Protein AF-A0A821YPG4-F1 (afdb_monomer_lite)

Structure (mmCIF, N/CA/C/O backbone):
data_AF-A0A821YPG4-F1
#
_entry.id   AF-A0A821YPG4-F1
#
loop_
_atom_site.group_PDB
_atom_site.id
_atom_site.type_symbol
_atom_site.label_atom_id
_atom_site.label_alt_id
_atom_site.label_comp_id
_atom_site.label_asym_id
_atom_site.label_entity_id
_atom_site.label_seq_id
_atom_site.pdbx_PDB_ins_code
_atom_site.Cartn_x
_atom_site.Cartn_y
_atom_site.Cartn_z
_atom_site.occupancy
_atom_site.B_iso_or_equiv
_atom_site.auth_seq_id
_atom_site.auth_comp_id
_atom_site.auth_asym_id
_atom_site.auth_atom_id
_atom_site.pdbx_PDB_model_num
ATOM 1 N N . MET A 1 1 ? -45.586 -12.263 -13.253 1.00 56.59 1 MET A N 1
ATOM 2 C CA . MET A 1 1 ? -46.546 -11.145 -13.368 1.00 56.59 1 MET A CA 1
ATOM 3 C C . MET A 1 1 ? -47.894 -11.601 -12.823 1.00 56.59 1 MET A C 1
ATOM 5 O O . MET A 1 1 ? -48.393 -12.609 -13.320 1.00 56.59 1 MET A O 1
ATOM 9 N N . PRO A 1 2 ? -48.448 -10.948 -11.787 1.00 67.56 2 PRO A N 1
ATOM 10 C CA . PRO A 1 2 ? -49.807 -11.230 -11.324 1.00 67.56 2 PRO A CA 1
ATOM 11 C C . PRO A 1 2 ? -50.833 -10.915 -12.425 1.00 67.56 2 PRO A C 1
ATOM 13 O O . PRO A 1 2 ? -50.587 -10.065 -13.277 1.00 67.56 2 PRO A O 1
ATOM 16 N N . ARG A 1 3 ? -51.966 -11.631 -12.425 1.00 74.12 3 ARG A N 1
ATOM 17 C CA . ARG A 1 3 ? -53.081 -11.384 -13.357 1.00 74.12 3 ARG A CA 1
ATOM 18 C C . ARG A 1 3 ? -53.713 -10.021 -13.061 1.00 74.12 3 ARG A C 1
ATOM 20 O O . ARG A 1 3 ? -53.761 -9.625 -11.897 1.00 74.12 3 ARG A O 1
ATOM 27 N N . ASP A 1 4 ? -54.220 -9.344 -14.089 1.00 76.25 4 ASP A N 1
ATOM 28 C CA . ASP A 1 4 ? -54.853 -8.031 -13.931 1.00 76.25 4 ASP A CA 1
ATOM 29 C C . ASP A 1 4 ? -56.036 -8.095 -12.953 1.00 76.25 4 ASP A C 1
ATOM 31 O O . ASP A 1 4 ? -56.920 -8.946 -13.079 1.00 76.25 4 ASP A O 1
ATOM 35 N N . GLY A 1 5 ? -56.034 -7.220 -11.944 1.00 80.06 5 GLY A N 1
ATOM 36 C CA . GLY A 1 5 ? -56.972 -7.282 -10.822 1.00 80.06 5 GLY A CA 1
ATOM 37 C C . GLY A 1 5 ? -57.088 -5.972 -10.040 1.00 80.06 5 GLY A C 1
ATOM 38 O O . GLY A 1 5 ? -56.542 -4.939 -10.418 1.00 80.06 5 GLY A O 1
ATOM 39 N N . THR A 1 6 ? -57.832 -5.986 -8.932 1.00 84.06 6 THR A N 1
ATOM 40 C CA . THR A 1 6 ? -57.967 -4.818 -8.044 1.00 84.06 6 THR A CA 1
ATOM 41 C C . THR A 1 6 ? -56.676 -4.556 -7.261 1.00 84.06 6 THR A C 1
ATOM 43 O O . THR A 1 6 ? -55.912 -5.476 -6.988 1.00 84.06 6 THR A O 1
ATOM 46 N N . PHE A 1 7 ? -56.450 -3.310 -6.819 1.00 83.44 7 PHE A N 1
ATOM 47 C CA . PHE A 1 7 ? -55.273 -2.912 -6.019 1.00 83.44 7 PHE A CA 1
ATOM 48 C C . PHE A 1 7 ? -54.977 -3.860 -4.840 1.00 83.44 7 PHE A C 1
ATOM 50 O O . PHE A 1 7 ? -53.825 -4.180 -4.554 1.00 83.44 7 PHE A O 1
ATOM 57 N N . LYS A 1 8 ? -56.033 -4.367 -4.193 1.00 84.25 8 LYS A N 1
ATOM 58 C CA . LYS A 1 8 ? -55.934 -5.342 -3.104 1.00 84.25 8 LYS A CA 1
ATOM 59 C C . LYS A 1 8 ? -55.292 -6.664 -3.549 1.00 84.25 8 LYS A C 1
ATOM 61 O O . LYS A 1 8 ? -54.420 -7.161 -2.852 1.00 84.25 8 LYS A O 1
ATOM 66 N N . SER A 1 9 ? -55.625 -7.155 -4.745 1.00 83.88 9 SER A N 1
ATOM 67 C CA . SER A 1 9 ? -55.028 -8.363 -5.330 1.00 83.88 9 SER A CA 1
ATOM 68 C C . SER A 1 9 ? -53.522 -8.225 -5.564 1.00 83.88 9 SER A C 1
ATOM 70 O O . SER A 1 9 ? -52.788 -9.189 -5.372 1.00 83.88 9 SER A O 1
ATOM 72 N N . TYR A 1 10 ? -53.045 -7.041 -5.964 1.00 84.12 10 TYR A N 1
ATOM 73 C CA . TYR A 1 10 ? -51.607 -6.794 -6.113 1.00 84.12 10 TYR A CA 1
ATOM 74 C C . TYR A 1 10 ? -50.900 -6.750 -4.755 1.00 84.12 10 TYR A C 1
ATOM 76 O O . TYR A 1 10 ? -49.818 -7.311 -4.610 1.00 84.12 10 TYR A O 1
ATOM 84 N N . LYS A 1 11 ? -51.526 -6.135 -3.744 1.00 85.94 11 LYS A N 1
ATOM 85 C CA . LYS A 1 11 ? -50.977 -6.070 -2.384 1.00 85.94 11 LYS A CA 1
ATOM 86 C C . LYS A 1 11 ? -50.883 -7.456 -1.738 1.00 85.94 11 LYS A C 1
ATOM 88 O O . LYS A 1 11 ? -49.859 -7.780 -1.146 1.00 85.94 11 LYS A O 1
ATOM 93 N N . ASP A 1 12 ? -51.913 -8.280 -1.907 1.00 86.44 12 ASP A N 1
ATOM 94 C CA . ASP A 1 12 ? -51.936 -9.655 -1.403 1.00 86.44 12 ASP A CA 1
ATOM 95 C C . ASP A 1 12 ? -50.881 -10.530 -2.110 1.00 86.44 12 ASP A C 1
ATOM 97 O O . ASP A 1 12 ? -50.234 -11.346 -1.460 1.00 86.44 12 ASP A O 1
ATOM 101 N N . PHE A 1 13 ? -50.631 -10.308 -3.410 1.00 84.19 13 PHE A N 1
ATOM 102 C CA . PHE A 1 13 ? -49.558 -10.983 -4.152 1.00 84.19 13 PHE A CA 1
ATOM 103 C C . PHE A 1 13 ? -48.157 -10.571 -3.676 1.00 84.19 13 PHE A C 1
ATOM 105 O O . PHE A 1 13 ? -47.305 -11.435 -3.500 1.00 84.19 13 PHE A O 1
ATOM 112 N N . ILE A 1 14 ? -47.922 -9.276 -3.426 1.00 85.00 14 ILE A N 1
ATOM 113 C CA . ILE A 1 14 ? -46.644 -8.785 -2.881 1.00 85.00 14 ILE A CA 1
ATOM 114 C C . ILE A 1 14 ? -46.366 -9.396 -1.506 1.00 85.00 14 ILE A C 1
ATOM 116 O O . ILE A 1 14 ? -45.259 -9.856 -1.257 1.00 85.00 14 ILE A O 1
ATOM 120 N N . ASN A 1 15 ? -47.381 -9.471 -0.644 1.00 85.81 15 ASN A N 1
ATOM 121 C CA . ASN A 1 15 ? -47.240 -10.057 0.691 1.00 85.81 15 ASN A CA 1
ATOM 122 C C . ASN A 1 15 ? -47.005 -11.578 0.678 1.00 85.81 15 ASN A C 1
ATOM 124 O O . ASN A 1 15 ? -46.562 -12.127 1.683 1.00 85.81 15 ASN A O 1
ATOM 128 N N . ALA A 1 16 ? -47.333 -12.265 -0.420 1.00 86.00 16 ALA A N 1
ATOM 129 C CA . ALA A 1 16 ? -47.092 -13.697 -0.580 1.00 86.00 16 ALA A CA 1
ATOM 130 C C . ALA A 1 16 ? -45.674 -14.019 -1.088 1.00 86.00 16 ALA A C 1
ATOM 132 O O . ALA A 1 16 ? -45.298 -15.192 -1.118 1.00 86.00 16 ALA A O 1
ATOM 133 N N . MET A 1 17 ? -44.901 -13.011 -1.514 1.00 83.88 17 MET A N 1
ATOM 134 C CA . MET A 1 17 ? -43.522 -13.201 -1.962 1.00 83.88 17 MET A CA 1
ATOM 135 C C . MET A 1 17 ? -42.560 -13.356 -0.770 1.00 83.88 17 MET A C 1
ATOM 137 O O . MET A 1 17 ? -42.842 -12.846 0.317 1.00 83.88 17 MET A O 1
ATOM 141 N N . PRO A 1 18 ? -41.428 -14.061 -0.951 1.00 84.69 18 PRO A N 1
ATOM 142 C CA . PRO A 1 18 ? -40.384 -14.138 0.065 1.00 84.69 18 PRO A CA 1
ATOM 143 C C . PRO A 1 18 ? -39.879 -12.744 0.454 1.00 84.69 18 PRO A C 1
ATOM 145 O O . PRO A 1 18 ? -39.737 -11.872 -0.396 1.00 84.69 18 PRO A O 1
ATOM 148 N N . THR A 1 19 ? -39.561 -12.543 1.734 1.00 82.62 19 THR A N 1
ATOM 149 C CA . THR A 1 19 ? -38.990 -11.275 2.229 1.00 82.62 19 THR A CA 1
ATOM 150 C C . THR A 1 19 ? -37.556 -11.046 1.738 1.00 82.62 19 THR A C 1
ATOM 152 O O . THR A 1 19 ? -37.071 -9.919 1.752 1.00 82.62 19 THR A O 1
ATOM 155 N N . THR A 1 20 ? -36.866 -12.117 1.347 1.00 82.62 20 THR A N 1
ATOM 156 C CA . THR A 1 20 ? -35.482 -12.101 0.872 1.00 82.62 20 THR A CA 1
ATOM 157 C C . THR A 1 20 ? -35.429 -12.586 -0.568 1.00 82.62 20 THR A C 1
ATOM 159 O O . THR A 1 20 ? -35.783 -13.734 -0.849 1.00 82.62 20 THR A O 1
ATOM 162 N N . ASP A 1 21 ? -34.955 -11.726 -1.460 1.00 84.81 21 ASP A N 1
ATOM 163 C CA . ASP A 1 21 ? -34.738 -12.067 -2.860 1.00 84.81 21 ASP A CA 1
ATOM 164 C C . ASP A 1 21 ? -33.376 -12.745 -3.040 1.00 84.81 21 ASP A C 1
ATOM 166 O O . ASP A 1 21 ? -32.347 -12.236 -2.595 1.00 84.81 21 ASP A O 1
ATOM 170 N N . HIS A 1 22 ? -33.351 -13.891 -3.721 1.00 85.19 22 HIS A N 1
ATOM 171 C CA . HIS A 1 22 ? -32.094 -14.536 -4.098 1.00 85.19 22 HIS A CA 1
ATOM 172 C C . HIS A 1 22 ? -31.411 -13.778 -5.252 1.00 85.19 22 HIS A C 1
ATOM 174 O O . HIS A 1 22 ? -32.105 -13.206 -6.097 1.00 85.19 22 HIS A O 1
ATOM 180 N N . PRO A 1 23 ? -30.069 -13.832 -5.376 1.00 86.50 23 PRO A N 1
ATOM 181 C CA . PRO A 1 23 ? -29.335 -13.122 -6.431 1.00 86.50 23 PRO A CA 1
ATOM 182 C C . PRO A 1 23 ? -29.814 -13.426 -7.858 1.00 86.50 23 PRO A C 1
ATOM 184 O O . PRO A 1 23 ? -29.786 -12.564 -8.738 1.00 86.50 23 PRO A O 1
ATOM 187 N N . GLU A 1 24 ? -30.313 -14.641 -8.084 1.00 87.12 24 GLU A N 1
ATOM 188 C CA . GLU A 1 24 ? -30.846 -15.086 -9.374 1.00 87.12 24 GLU A CA 1
ATOM 189 C C . GLU A 1 24 ? -32.056 -14.258 -9.837 1.00 87.12 24 GLU A C 1
ATOM 191 O O . GLU A 1 24 ? -32.237 -14.066 -11.039 1.00 87.12 24 GLU A O 1
ATOM 196 N N . ALA A 1 25 ? -32.839 -13.691 -8.909 1.00 86.06 25 ALA A N 1
ATOM 197 C CA . ALA A 1 25 ? -33.953 -12.795 -9.231 1.00 86.06 25 ALA A CA 1
ATOM 198 C C . ALA A 1 25 ? -33.487 -11.511 -9.946 1.00 86.06 25 ALA A C 1
ATOM 200 O O . ALA A 1 25 ? -34.249 -10.908 -10.702 1.00 86.06 25 ALA A O 1
ATOM 201 N N . PHE A 1 26 ? -32.218 -11.135 -9.761 1.00 87.06 26 PHE A N 1
ATOM 202 C CA . PHE A 1 26 ? -31.560 -10.003 -10.414 1.00 87.06 26 PHE A CA 1
ATOM 203 C C . PHE A 1 26 ? -30.634 -10.434 -11.564 1.00 87.06 26 PHE A C 1
ATOM 205 O O . PHE A 1 26 ? -29.862 -9.623 -12.074 1.00 87.06 26 PHE A O 1
ATOM 212 N N . GLY A 1 27 ? -30.681 -11.708 -11.972 1.00 90.31 27 GLY A N 1
ATOM 213 C CA . GLY A 1 27 ? -29.792 -12.272 -12.992 1.00 90.31 27 GLY A CA 1
ATOM 214 C C . GLY A 1 27 ? -28.342 -12.446 -12.528 1.00 90.31 27 GLY A C 1
ATOM 215 O O . GLY A 1 27 ? -27.446 -12.570 -13.362 1.00 90.31 27 GLY A O 1
ATOM 216 N N . GLN A 1 28 ? -28.092 -12.430 -11.216 1.00 91.81 28 GLN A N 1
ATOM 217 C CA . GLN A 1 28 ? -26.761 -12.597 -10.640 1.00 91.81 28 GLN A CA 1
ATOM 218 C C . GLN A 1 28 ? -26.479 -14.061 -10.291 1.00 91.81 28 GLN A C 1
ATOM 220 O O . GLN A 1 28 ? -27.385 -14.859 -10.054 1.00 91.81 28 GLN A O 1
ATOM 225 N N . HIS A 1 29 ? -25.194 -14.409 -10.228 1.00 93.19 29 HIS A N 1
ATOM 226 C CA . HIS A 1 29 ? -24.753 -15.720 -9.757 1.00 93.19 29 HIS A CA 1
ATOM 227 C C . HIS A 1 29 ? -24.993 -15.852 -8.237 1.00 93.19 29 HIS A C 1
ATOM 229 O O . HIS A 1 29 ? -24.773 -14.872 -7.523 1.00 93.19 29 HIS A O 1
ATOM 235 N N . PRO A 1 30 ? -25.336 -17.041 -7.701 1.00 87.62 30 PRO A N 1
ATOM 236 C CA . PRO A 1 30 ? -25.543 -17.260 -6.259 1.00 87.62 30 PRO A CA 1
ATOM 237 C C . PRO A 1 30 ? -24.402 -16.766 -5.352 1.00 87.62 30 PRO A C 1
ATOM 239 O O . PRO A 1 30 ? -24.633 -16.312 -4.237 1.00 87.62 30 PRO A O 1
ATOM 242 N N . ASN A 1 31 ? -23.165 -16.773 -5.856 1.00 90.88 31 ASN A N 1
ATOM 243 C CA . ASN A 1 31 ? -21.989 -16.236 -5.152 1.00 90.88 31 ASN A CA 1
ATOM 244 C C . ASN A 1 31 ? -22.070 -14.731 -4.837 1.00 90.88 31 ASN A C 1
ATOM 246 O O . ASN A 1 31 ? -21.275 -14.255 -4.032 1.00 90.88 31 ASN A O 1
ATOM 250 N N . ALA A 1 32 ? -22.981 -13.977 -5.457 1.00 91.19 32 ALA A N 1
ATOM 251 C CA . ALA A 1 32 ? -23.183 -12.569 -5.132 1.00 91.19 32 ALA A CA 1
ATOM 252 C C . ALA A 1 32 ? -23.664 -12.380 -3.684 1.00 91.19 32 ALA A C 1
ATOM 254 O O . ALA A 1 32 ? -23.243 -11.429 -3.034 1.00 91.19 32 ALA A O 1
ATOM 255 N N . ASP A 1 33 ? -24.450 -13.322 -3.152 1.00 89.94 33 ASP A N 1
ATOM 256 C CA . ASP A 1 33 ? -24.879 -13.300 -1.748 1.00 89.94 33 ASP A CA 1
ATOM 257 C C . ASP A 1 33 ? -23.677 -13.504 -0.809 1.00 89.94 33 ASP A C 1
ATOM 259 O O . ASP A 1 33 ? -23.446 -12.721 0.109 1.00 89.94 33 ASP A O 1
ATOM 263 N N . ILE A 1 34 ? -22.807 -14.473 -1.126 1.00 91.69 34 ILE A N 1
ATOM 264 C CA . ILE A 1 34 ? -21.552 -14.707 -0.390 1.00 91.69 34 ILE A CA 1
ATOM 265 C C . ILE A 1 34 ? -20.660 -13.458 -0.429 1.00 91.69 34 ILE A C 1
ATOM 267 O O . ILE A 1 34 ? -20.119 -13.048 0.597 1.00 91.69 34 ILE A O 1
ATOM 271 N N . ALA A 1 35 ? -20.508 -12.832 -1.598 1.00 92.12 35 ALA A N 1
ATOM 272 C CA . ALA A 1 35 ? -19.710 -11.618 -1.744 1.00 92.12 35 ALA A CA 1
ATOM 273 C C . ALA A 1 35 ? -20.288 -10.446 -0.930 1.00 92.12 35 ALA A C 1
ATOM 275 O O . ALA A 1 35 ? -19.521 -9.736 -0.276 1.00 92.12 35 ALA A O 1
ATOM 276 N N . SER A 1 36 ? -21.618 -10.278 -0.917 1.00 91.56 36 SER A N 1
ATOM 277 C CA . SER A 1 36 ? -22.295 -9.265 -0.095 1.00 91.56 36 SER A CA 1
ATOM 278 C C . SER A 1 36 ? -22.042 -9.506 1.389 1.00 91.56 36 SER A C 1
ATOM 280 O O . SER A 1 36 ? -21.582 -8.609 2.088 1.00 91.56 36 SER A O 1
ATOM 282 N N . GLN A 1 37 ? -22.231 -10.741 1.860 1.00 93.06 37 GLN A N 1
ATOM 283 C CA . GLN A 1 37 ? -22.033 -11.107 3.265 1.00 93.06 37 GLN A CA 1
ATOM 284 C C . GLN A 1 37 ? -20.580 -10.919 3.721 1.00 93.06 37 GLN A C 1
ATOM 286 O O . GLN A 1 37 ? -20.335 -10.450 4.836 1.00 93.06 37 GLN A O 1
ATOM 291 N N . ILE A 1 38 ? -19.600 -11.235 2.865 1.00 95.50 38 ILE A N 1
ATOM 292 C CA . ILE A 1 38 ? -18.179 -10.966 3.137 1.00 95.50 38 ILE A CA 1
ATOM 293 C C . ILE A 1 38 ? -17.938 -9.456 3.262 1.00 95.50 38 ILE A C 1
ATOM 295 O O . ILE A 1 38 ? -17.266 -9.017 4.198 1.00 95.50 38 ILE A O 1
ATOM 299 N N . GLN A 1 39 ? -18.493 -8.655 2.350 1.00 95.06 39 GLN A N 1
ATOM 300 C CA . GLN A 1 39 ? -18.318 -7.203 2.348 1.00 95.06 39 GLN A CA 1
ATOM 301 C C . GLN A 1 39 ? -18.986 -6.534 3.558 1.00 95.06 39 GLN A C 1
ATOM 303 O O . GLN A 1 39 ? -18.391 -5.650 4.181 1.00 95.06 39 GLN A O 1
ATOM 308 N N . GLU A 1 40 ? -20.191 -6.966 3.919 1.00 95.31 40 GLU A N 1
ATOM 309 C CA . GLU A 1 40 ? -20.900 -6.513 5.116 1.00 95.31 40 GLU A CA 1
ATOM 310 C C . GLU A 1 40 ? -20.118 -6.878 6.377 1.00 95.31 40 GLU A C 1
ATOM 312 O O . GLU A 1 40 ? -19.861 -6.010 7.208 1.00 95.31 40 GLU A O 1
ATOM 317 N N . SER A 1 41 ? -19.644 -8.124 6.481 1.00 96.12 41 SER A N 1
ATOM 318 C CA . SER A 1 41 ? -18.828 -8.575 7.616 1.00 96.12 41 SER A CA 1
ATOM 319 C C . SER A 1 41 ? -17.557 -7.744 7.761 1.00 96.12 41 SER A C 1
ATOM 321 O O . SER A 1 41 ? -17.225 -7.305 8.860 1.00 96.12 41 SER A O 1
ATOM 323 N N . LYS A 1 42 ? -16.859 -7.478 6.650 1.00 93.38 42 LYS A N 1
ATOM 324 C CA . LYS A 1 42 ? -15.662 -6.633 6.645 1.00 93.38 42 LYS A CA 1
ATOM 325 C C . LYS A 1 42 ? -15.981 -5.217 7.114 1.00 93.38 42 LYS A C 1
ATOM 327 O O . LYS A 1 42 ? -15.297 -4.703 7.988 1.00 93.38 42 LYS A O 1
ATOM 332 N N . THR A 1 43 ? -17.059 -4.631 6.595 1.00 94.19 43 THR A N 1
ATOM 333 C CA . THR A 1 43 ? -17.501 -3.289 6.993 1.00 94.19 43 THR A CA 1
ATOM 334 C C . THR A 1 43 ? -17.826 -3.245 8.490 1.00 94.19 43 THR A C 1
ATOM 336 O O . THR A 1 43 ? -17.418 -2.315 9.178 1.00 94.19 43 THR A O 1
ATOM 339 N N . LEU A 1 44 ? -18.491 -4.272 9.031 1.00 95.38 44 LEU A N 1
ATOM 340 C CA . LEU A 1 44 ? -18.757 -4.382 10.467 1.00 95.38 44 LEU A CA 1
ATOM 341 C C . LEU A 1 44 ? -17.463 -4.442 11.287 1.00 95.38 44 LEU A C 1
ATOM 343 O O . LEU A 1 44 ? -17.331 -3.693 12.254 1.00 95.38 44 LEU A O 1
ATOM 347 N N . PHE A 1 45 ? -16.495 -5.275 10.900 1.00 92.12 45 PHE A N 1
ATOM 348 C CA . PHE A 1 45 ? -15.206 -5.340 11.596 1.00 92.12 45 PHE A CA 1
ATOM 349 C C . PHE A 1 45 ? -14.436 -4.020 11.523 1.00 92.12 45 PHE A C 1
ATOM 351 O O . PHE A 1 45 ? -13.930 -3.569 12.550 1.00 92.12 45 PHE A O 1
ATOM 358 N N . ASP A 1 46 ? -14.415 -3.364 10.363 1.00 87.62 46 ASP A N 1
ATOM 359 C CA . ASP A 1 46 ? -13.782 -2.055 10.192 1.00 87.62 46 ASP A CA 1
ATOM 360 C C . ASP A 1 46 ? -14.435 -1.013 11.119 1.00 87.62 46 ASP A C 1
ATOM 362 O O . ASP A 1 46 ? -13.742 -0.305 11.851 1.00 87.62 46 ASP A O 1
ATOM 366 N N . THR A 1 47 ? -15.774 -0.970 11.185 1.00 89.19 47 THR A N 1
ATOM 367 C CA . THR A 1 47 ? -16.483 -0.062 12.108 1.00 89.19 47 THR A CA 1
ATOM 368 C C . THR A 1 47 ? -16.217 -0.385 13.576 1.00 89.19 47 THR A C 1
ATOM 370 O O . THR A 1 47 ? -16.094 0.529 14.389 1.00 89.19 47 THR A O 1
ATOM 373 N N . LEU A 1 48 ? -16.086 -1.665 13.930 1.00 89.50 48 LEU A N 1
ATOM 374 C CA . LEU A 1 48 ? -15.779 -2.083 15.294 1.00 89.50 48 LEU A CA 1
ATOM 375 C C . LEU A 1 48 ? -14.379 -1.618 15.698 1.00 89.50 48 LEU A C 1
ATOM 377 O O . LEU A 1 48 ? -14.223 -1.058 16.780 1.00 89.50 48 LEU A O 1
ATOM 381 N N . LEU A 1 49 ? -13.387 -1.778 14.816 1.00 83.19 49 LEU A N 1
ATOM 382 C CA . LEU A 1 49 ? -12.024 -1.289 15.037 1.00 83.19 49 LEU A CA 1
ATOM 383 C C . LEU A 1 49 ? -11.982 0.232 15.244 1.00 83.19 49 LEU A C 1
ATOM 385 O O . LEU A 1 49 ? -11.253 0.695 16.117 1.00 83.19 49 LEU A O 1
ATOM 389 N N . MET A 1 50 ? -12.802 1.003 14.520 1.00 81.81 50 MET A N 1
ATOM 390 C CA . MET A 1 50 ? -12.888 2.463 14.688 1.00 81.81 50 MET A CA 1
ATOM 391 C C . MET A 1 50 ? -13.440 2.898 16.056 1.00 81.81 50 MET A C 1
ATOM 393 O O . MET A 1 50 ? -13.133 3.998 16.511 1.00 81.81 50 MET A O 1
ATOM 397 N N . VAL A 1 51 ? -14.269 2.071 16.702 1.00 86.50 51 VAL A N 1
ATOM 398 C CA . VAL A 1 51 ? -14.893 2.384 18.003 1.00 86.50 51 VAL A CA 1
ATOM 399 C C . VAL A 1 51 ? -14.018 1.947 19.184 1.00 86.50 51 VAL A C 1
ATOM 401 O O . VAL A 1 51 ? -14.203 2.439 20.300 1.00 86.50 51 VAL A O 1
ATOM 404 N N . LEU A 1 52 ? -13.061 1.036 18.975 1.00 79.25 52 LEU A N 1
ATOM 405 C CA . LEU A 1 52 ? -12.193 0.568 20.053 1.00 79.25 52 LEU A CA 1
ATOM 406 C C . LEU A 1 52 ? -11.355 1.729 20.624 1.00 79.25 52 LEU A C 1
ATOM 408 O O . LEU A 1 52 ? -10.749 2.486 19.864 1.00 79.25 52 LEU A O 1
ATOM 412 N N . PRO A 1 53 ? -11.278 1.877 21.962 1.00 73.00 53 PRO A N 1
ATOM 413 C CA . PRO A 1 53 ? -10.461 2.915 22.573 1.00 73.00 53 PRO A CA 1
ATOM 414 C C . PRO A 1 53 ? -8.989 2.687 22.222 1.00 73.00 53 PRO A C 1
ATOM 416 O O . PRO A 1 53 ? -8.423 1.631 22.520 1.00 73.00 53 PRO A O 1
ATOM 419 N N . GLN A 1 54 ? -8.360 3.688 21.606 1.00 63.34 54 GLN A N 1
ATOM 420 C CA . GLN A 1 54 ? -6.923 3.666 21.358 1.00 63.34 54 GLN A CA 1
ATOM 421 C C . GLN A 1 54 ? -6.188 3.679 22.703 1.00 63.34 54 GLN A C 1
ATOM 423 O O . GLN A 1 54 ? -6.465 4.503 23.576 1.00 63.34 54 GLN A O 1
ATOM 428 N N . LYS A 1 55 ? -5.268 2.730 22.898 1.00 59.75 55 LYS A N 1
ATOM 429 C CA . LYS A 1 55 ? -4.443 2.652 24.107 1.00 59.75 55 LYS A CA 1
ATOM 430 C C . LYS A 1 55 ? -3.435 3.805 24.104 1.00 59.75 55 LYS A C 1
ATOM 432 O O . LYS A 1 55 ? -2.330 3.652 23.605 1.00 59.75 55 LYS A O 1
ATOM 437 N N . THR A 1 56 ? -3.800 4.948 24.674 1.00 55.09 56 THR A N 1
ATOM 438 C CA . THR A 1 56 ? -2.895 6.095 24.839 1.00 55.09 56 THR A CA 1
ATOM 439 C C . THR A 1 56 ? -2.153 5.978 26.169 1.00 55.09 56 THR A C 1
ATOM 441 O O . THR A 1 56 ? -2.603 6.466 27.207 1.00 55.09 56 THR A O 1
ATOM 444 N N . SER A 1 57 ? -1.027 5.274 26.168 1.00 63.25 57 SER A N 1
ATOM 445 C CA . SER A 1 57 ? -0.051 5.334 27.255 1.00 63.25 57 SER A CA 1
ATOM 446 C C . SER A 1 57 ? 1.331 5.472 26.636 1.00 63.25 57 SER A C 1
ATOM 448 O O . SER A 1 57 ? 1.633 4.765 25.681 1.00 63.25 57 SER A O 1
ATOM 450 N N . ALA A 1 58 ? 2.176 6.345 27.182 1.00 63.75 58 ALA A N 1
ATOM 451 C CA . ALA A 1 58 ? 3.513 6.609 26.643 1.00 63.75 58 ALA A CA 1
ATOM 452 C C . ALA A 1 58 ? 4.385 5.339 26.544 1.00 63.75 58 ALA A C 1
ATOM 454 O O . ALA A 1 58 ? 5.253 5.235 25.682 1.00 63.75 58 ALA A O 1
ATOM 455 N N . THR A 1 59 ? 4.155 4.339 27.401 1.00 66.75 59 THR A N 1
ATOM 456 C CA . THR A 1 59 ? 4.827 3.034 27.287 1.00 66.75 59 THR A CA 1
ATOM 457 C C . THR A 1 59 ? 4.356 2.243 26.070 1.00 66.75 59 THR A C 1
ATOM 459 O O . THR A 1 59 ? 5.165 1.581 25.435 1.00 66.75 59 THR A O 1
ATOM 462 N N . VAL A 1 60 ? 3.070 2.346 25.720 1.00 71.25 60 VAL A N 1
ATOM 463 C CA . VAL A 1 60 ? 2.488 1.693 24.539 1.00 71.25 60 VAL A CA 1
ATOM 464 C C . VAL A 1 60 ? 2.977 2.372 23.259 1.00 71.25 60 VAL A C 1
ATOM 466 O O . VAL A 1 60 ? 3.285 1.678 22.303 1.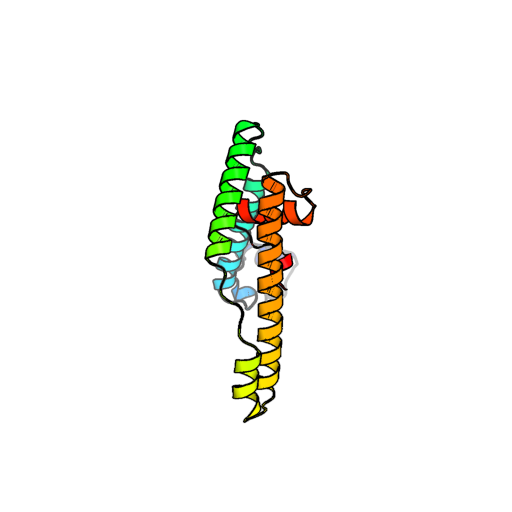00 71.25 60 VAL A O 1
ATOM 469 N N . GLU A 1 61 ? 3.126 3.699 23.244 1.00 73.69 61 GLU A N 1
ATOM 470 C CA . GLU A 1 61 ? 3.661 4.425 22.078 1.00 73.69 61 GLU A CA 1
ATOM 471 C C . GLU A 1 61 ? 5.086 3.974 21.721 1.00 73.69 61 GLU A C 1
ATOM 473 O O . GLU A 1 61 ? 5.344 3.620 20.574 1.00 73.69 61 GLU A O 1
ATOM 478 N N . ASN A 1 62 ? 5.981 3.864 22.710 1.00 78.50 62 ASN A N 1
ATOM 479 C CA . ASN A 1 62 ? 7.348 3.374 22.485 1.00 78.50 62 ASN A CA 1
ATOM 480 C C . ASN A 1 62 ? 7.390 1.903 22.019 1.00 78.50 62 ASN A C 1
ATOM 482 O O . ASN A 1 62 ? 8.249 1.520 21.223 1.00 78.50 62 ASN A O 1
ATOM 486 N N . GLU A 1 63 ? 6.485 1.055 22.520 1.00 85.69 63 GLU A N 1
ATOM 487 C CA . GLU A 1 63 ? 6.371 -0.339 22.070 1.00 85.69 63 GLU A CA 1
ATOM 488 C C . GLU A 1 63 ? 5.910 -0.419 20.610 1.00 85.69 63 GLU A C 1
ATOM 490 O O . GLU A 1 63 ? 6.505 -1.160 19.824 1.00 85.69 63 GLU A O 1
ATOM 495 N N . VAL A 1 64 ? 4.911 0.388 20.238 1.00 87.56 64 VAL A N 1
ATOM 496 C CA . VAL A 1 64 ? 4.376 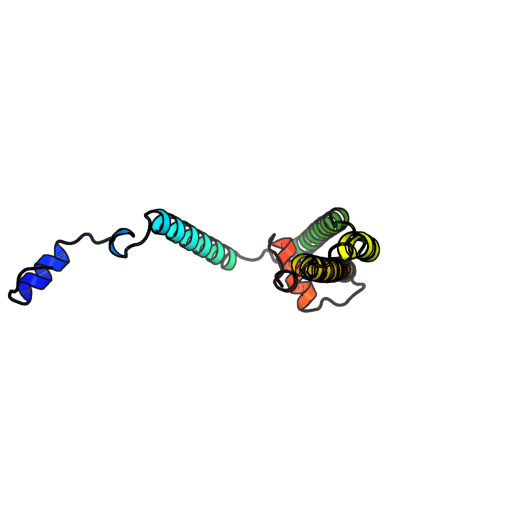0.467 18.873 1.00 87.56 64 VAL A CA 1
ATOM 497 C C . VAL A 1 64 ? 5.435 0.983 17.899 1.00 87.56 64 VAL A C 1
ATOM 499 O O . VAL A 1 64 ? 5.642 0.382 16.847 1.00 87.56 64 VAL A O 1
ATOM 502 N N . GLU A 1 65 ? 6.166 2.040 18.254 1.00 90.81 65 GLU A N 1
ATOM 503 C CA . GLU A 1 65 ? 7.268 2.555 17.434 1.00 90.81 65 GLU A CA 1
ATOM 504 C C . GLU A 1 65 ? 8.351 1.498 17.193 1.00 90.81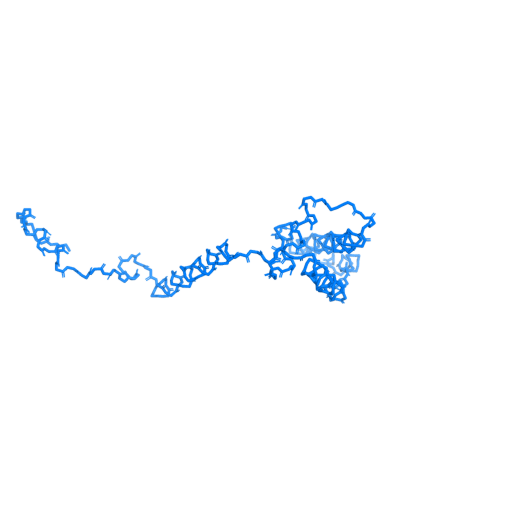 65 GLU A C 1
ATOM 506 O O . GLU A 1 65 ? 8.830 1.332 16.068 1.00 90.81 65 GLU A O 1
ATOM 511 N N . ASN A 1 66 ? 8.712 0.731 18.226 1.00 91.12 66 ASN A N 1
ATOM 512 C CA . ASN A 1 66 ? 9.712 -0.325 18.101 1.00 91.12 66 ASN A CA 1
ATOM 513 C C . ASN A 1 66 ? 9.214 -1.502 17.242 1.00 91.12 66 ASN A C 1
ATOM 515 O O . ASN A 1 66 ? 9.982 -2.062 16.453 1.00 91.12 66 ASN A O 1
ATOM 519 N N . GLU A 1 67 ? 7.935 -1.867 17.356 1.00 92.12 67 GLU A N 1
ATOM 520 C CA . GLU A 1 67 ? 7.307 -2.895 16.521 1.00 92.12 67 GLU A CA 1
ATOM 521 C C . GLU A 1 67 ? 7.276 -2.477 15.045 1.00 92.12 67 GLU A C 1
ATOM 523 O O . GLU A 1 67 ? 7.753 -3.222 14.183 1.00 92.12 67 GLU A O 1
ATOM 528 N N . VAL A 1 68 ? 6.824 -1.253 14.755 1.00 93.69 68 VAL A N 1
ATOM 529 C CA . VAL A 1 68 ? 6.801 -0.698 13.394 1.00 93.69 68 VAL A CA 1
ATOM 530 C C . VAL A 1 68 ? 8.216 -0.580 12.831 1.00 93.69 68 VAL A C 1
ATOM 532 O O . VAL A 1 68 ? 8.454 -0.953 11.679 1.00 93.69 68 VAL A O 1
ATOM 535 N N . ALA A 1 69 ? 9.194 -0.145 13.629 1.00 94.31 69 ALA A N 1
ATOM 536 C CA . ALA A 1 69 ? 10.587 -0.078 13.199 1.00 94.31 69 ALA A CA 1
ATOM 537 C C . ALA A 1 69 ? 11.160 -1.469 12.884 1.00 94.31 69 ALA A C 1
ATOM 539 O O . ALA A 1 69 ? 11.915 -1.635 11.921 1.00 94.31 69 ALA A O 1
ATOM 540 N N . LYS A 1 70 ? 10.810 -2.498 13.665 1.00 94.19 70 LYS A N 1
ATOM 541 C CA . LYS A 1 70 ? 11.211 -3.882 13.383 1.00 94.19 70 LYS A CA 1
ATOM 542 C C . LYS A 1 70 ? 10.594 -4.380 12.075 1.00 94.19 70 LYS A C 1
ATOM 544 O O . LYS A 1 70 ? 11.342 -4.859 11.222 1.00 94.19 70 LYS A O 1
ATOM 549 N N . ALA A 1 71 ? 9.284 -4.212 11.895 1.00 93.75 71 ALA A N 1
ATOM 550 C CA . ALA A 1 71 ? 8.582 -4.603 10.673 1.00 93.75 71 ALA A CA 1
ATOM 551 C C . ALA A 1 71 ? 9.165 -3.894 9.438 1.00 93.75 71 ALA A C 1
ATOM 553 O O . ALA A 1 71 ? 9.491 -4.534 8.442 1.00 93.75 71 ALA A O 1
ATOM 554 N N . THR A 1 72 ? 9.420 -2.590 9.542 1.00 94.31 72 THR A N 1
ATOM 555 C CA . THR A 1 72 ? 10.027 -1.777 8.476 1.00 94.31 72 THR A CA 1
ATOM 556 C C . THR A 1 72 ? 11.417 -2.293 8.080 1.00 94.31 72 THR A C 1
ATOM 558 O O . THR A 1 72 ? 11.725 -2.420 6.894 1.00 94.31 72 THR A O 1
ATOM 561 N N . ARG A 1 73 ? 12.262 -2.663 9.056 1.00 94.38 73 ARG A N 1
ATOM 562 C CA . ARG A 1 73 ? 13.587 -3.260 8.789 1.00 94.38 73 ARG A CA 1
ATOM 563 C C . ARG A 1 73 ? 13.489 -4.642 8.147 1.00 94.38 73 ARG A C 1
ATOM 565 O O . ARG A 1 73 ? 14.350 -4.994 7.345 1.00 94.38 73 ARG A O 1
ATOM 572 N N . GLU A 1 74 ? 12.491 -5.441 8.511 1.00 94.19 74 GLU A N 1
ATOM 573 C CA . GLU A 1 74 ? 12.237 -6.735 7.871 1.00 94.19 74 GLU A CA 1
ATOM 574 C C . GLU A 1 74 ? 11.789 -6.541 6.419 1.00 94.19 74 GLU A C 1
ATOM 576 O O . GLU A 1 74 ? 12.377 -7.152 5.527 1.00 94.19 74 GLU A O 1
ATOM 581 N N . MET A 1 75 ? 10.855 -5.620 6.161 1.00 91.81 75 MET A N 1
ATOM 582 C CA . MET A 1 75 ? 10.415 -5.265 4.808 1.00 91.81 75 MET A CA 1
ATOM 583 C C . MET A 1 75 ? 11.585 -4.818 3.928 1.00 91.81 75 MET A C 1
ATOM 585 O O . MET A 1 75 ? 11.741 -5.335 2.828 1.00 91.81 75 MET A O 1
ATOM 589 N N . LEU A 1 76 ? 12.462 -3.943 4.434 1.00 92.50 76 LEU A N 1
ATOM 590 C CA . LEU A 1 76 ? 13.663 -3.505 3.711 1.00 92.50 76 LEU A CA 1
ATOM 591 C C . LEU A 1 76 ? 14.600 -4.663 3.334 1.00 92.50 76 LEU A C 1
ATOM 593 O O . LEU A 1 76 ? 15.219 -4.621 2.276 1.00 92.50 76 LEU A O 1
ATOM 597 N N . LYS A 1 77 ? 14.702 -5.710 4.164 1.00 92.44 77 LYS A N 1
ATOM 598 C CA . LYS A 1 77 ? 15.509 -6.906 3.851 1.00 92.44 77 LYS A CA 1
ATOM 599 C C . LYS A 1 77 ? 14.863 -7.802 2.797 1.00 92.44 77 LYS A C 1
ATOM 601 O O . LYS A 1 77 ? 15.572 -8.523 2.104 1.00 92.44 77 LYS A O 1
ATOM 606 N N . LEU A 1 78 ? 13.535 -7.794 2.725 1.00 91.94 78 LEU A N 1
ATOM 607 C CA . LEU A 1 78 ? 12.742 -8.557 1.762 1.00 91.94 78 LEU A CA 1
ATOM 608 C C . LEU A 1 78 ? 12.627 -7.851 0.403 1.00 91.94 78 LEU A C 1
ATOM 610 O O . LEU A 1 78 ? 12.146 -8.468 -0.547 1.00 91.94 78 LEU A O 1
ATOM 614 N N . MET A 1 79 ? 13.053 -6.586 0.301 1.00 88.81 79 MET A N 1
ATOM 615 C CA . MET A 1 79 ? 12.965 -5.827 -0.942 1.00 88.81 79 MET A CA 1
ATOM 616 C C . MET A 1 79 ? 13.763 -6.515 -2.061 1.00 88.81 79 MET A C 1
ATOM 618 O O . MET A 1 79 ? 14.948 -6.811 -1.884 1.00 88.81 79 MET A O 1
ATOM 622 N N . PRO A 1 80 ? 13.134 -6.775 -3.219 1.00 90.25 80 PRO A N 1
ATOM 623 C CA . PRO A 1 80 ? 13.813 -7.378 -4.354 1.00 90.25 80 PRO A CA 1
ATOM 624 C C . PRO A 1 80 ? 14.834 -6.410 -4.961 1.00 90.25 80 PRO A C 1
ATOM 626 O O . PRO A 1 80 ? 14.700 -5.190 -4.862 1.00 90.25 80 PRO A O 1
ATOM 629 N N . HIS A 1 81 ? 15.848 -6.966 -5.624 1.00 87.56 81 HIS A N 1
ATOM 630 C CA . HIS A 1 81 ? 16.822 -6.174 -6.369 1.00 87.56 81 HIS A CA 1
ATOM 631 C C . HIS A 1 81 ? 16.182 -5.501 -7.590 1.00 87.56 81 HIS A C 1
ATOM 633 O O . HIS A 1 81 ? 15.264 -6.049 -8.204 1.00 87.56 81 HIS A O 1
ATOM 639 N N . GLU A 1 82 ? 16.704 -4.327 -7.946 1.00 87.69 82 GLU A N 1
ATOM 640 C CA . GLU A 1 82 ? 16.323 -3.612 -9.162 1.00 87.69 82 GLU A CA 1
ATOM 641 C C . GLU A 1 82 ? 16.573 -4.471 -10.407 1.00 87.69 82 GLU A C 1
ATOM 643 O O . GLU A 1 82 ? 17.541 -5.233 -10.494 1.00 87.69 82 GLU A O 1
ATOM 648 N N . ILE A 1 83 ? 15.682 -4.341 -11.386 1.00 89.00 83 ILE A N 1
ATOM 649 C CA . ILE A 1 83 ? 15.800 -5.020 -12.672 1.00 89.00 83 ILE A CA 1
ATOM 650 C C . ILE A 1 83 ? 16.871 -4.309 -13.502 1.00 89.00 83 ILE A C 1
ATOM 652 O O . ILE A 1 83 ? 16.800 -3.097 -13.699 1.00 89.00 83 ILE A O 1
ATOM 656 N N . ASP A 1 84 ? 17.827 -5.059 -14.048 1.00 90.12 84 ASP A N 1
ATOM 657 C CA . ASP A 1 84 ? 18.806 -4.521 -14.996 1.00 90.12 84 ASP A CA 1
ATOM 658 C C . ASP A 1 84 ? 18.136 -4.211 -16.348 1.00 90.12 84 ASP A C 1
ATOM 660 O O . ASP A 1 84 ? 17.962 -5.077 -17.214 1.00 90.12 84 ASP A O 1
ATOM 664 N N . ILE A 1 85 ? 17.746 -2.947 -16.515 1.00 88.06 85 ILE A N 1
ATOM 665 C CA . ILE A 1 85 ? 17.069 -2.439 -17.712 1.00 88.06 85 ILE A CA 1
ATOM 666 C C . ILE A 1 85 ? 17.978 -2.526 -18.945 1.00 88.06 85 ILE A C 1
ATOM 668 O O . ILE A 1 85 ? 17.491 -2.798 -20.044 1.00 88.06 85 ILE A O 1
ATOM 672 N N . GLU A 1 86 ? 19.294 -2.339 -18.794 1.00 86.06 86 GLU A N 1
ATOM 673 C CA . GLU A 1 86 ? 20.235 -2.397 -19.918 1.00 86.06 86 GLU A CA 1
ATOM 674 C C . GLU A 1 86 ? 20.362 -3.820 -20.460 1.00 86.06 86 GLU A C 1
ATOM 676 O O . GLU A 1 86 ? 20.310 -4.031 -21.679 1.00 86.06 86 GLU A O 1
ATOM 681 N N . ALA A 1 87 ? 20.454 -4.807 -19.565 1.00 85.69 87 ALA A N 1
ATOM 682 C CA . ALA A 1 87 ? 20.432 -6.212 -19.943 1.00 85.69 87 ALA A CA 1
ATOM 683 C C . ALA A 1 87 ? 19.116 -6.571 -20.646 1.00 85.69 87 ALA A C 1
ATOM 685 O O . ALA A 1 87 ? 19.143 -7.113 -21.753 1.00 85.69 87 ALA A O 1
ATOM 686 N N . VAL A 1 88 ? 17.967 -6.216 -20.058 1.00 83.88 88 VAL A N 1
ATOM 687 C CA . VAL A 1 88 ? 16.639 -6.496 -20.636 1.00 83.88 88 VAL A CA 1
ATOM 688 C C . VAL A 1 88 ? 16.507 -5.875 -22.028 1.00 83.88 88 VAL A C 1
ATOM 690 O O . VAL A 1 88 ? 16.116 -6.555 -22.978 1.00 83.88 88 VAL A O 1
ATOM 693 N N . LYS A 1 89 ? 16.921 -4.616 -22.190 1.00 85.25 89 LYS A N 1
ATOM 694 C CA . LYS A 1 89 ? 16.906 -3.900 -23.470 1.00 85.25 89 LYS A CA 1
ATOM 695 C C . LYS A 1 89 ? 17.774 -4.588 -24.526 1.00 85.25 89 LYS A C 1
ATOM 697 O O . LYS A 1 89 ? 17.347 -4.724 -25.672 1.00 85.25 89 LYS A O 1
ATOM 702 N N . LYS A 1 90 ? 18.964 -5.070 -24.156 1.00 83.94 90 LYS A N 1
ATOM 703 C CA . LYS A 1 90 ? 19.875 -5.776 -25.071 1.00 83.94 90 LYS A CA 1
ATOM 704 C C . LYS A 1 90 ? 19.291 -7.094 -25.591 1.00 83.94 90 LYS A C 1
ATOM 706 O O . LYS A 1 90 ? 19.497 -7.419 -26.757 1.00 83.94 90 LYS A O 1
ATOM 711 N N . TYR A 1 91 ? 18.564 -7.834 -24.754 1.00 78.62 91 TYR A N 1
ATOM 712 C CA . TYR A 1 91 ? 17.909 -9.082 -25.161 1.00 78.62 91 TYR A CA 1
ATOM 713 C C . TYR A 1 91 ? 16.612 -8.847 -25.955 1.00 78.62 91 TYR A C 1
ATOM 715 O O . TYR A 1 91 ? 16.327 -9.591 -26.889 1.00 78.62 91 TYR A O 1
ATOM 723 N N . MET A 1 92 ? 15.840 -7.809 -25.617 1.00 74.56 92 MET A N 1
ATOM 724 C CA . MET A 1 92 ? 14.493 -7.580 -26.161 1.00 74.56 92 MET A CA 1
ATOM 725 C C . MET A 1 92 ? 14.448 -6.775 -27.467 1.00 74.56 92 MET A C 1
ATOM 727 O O . MET A 1 92 ? 13.473 -6.877 -28.207 1.00 74.56 92 MET A O 1
ATOM 731 N N . LEU A 1 93 ? 15.488 -5.999 -27.791 1.00 68.62 93 LEU A N 1
ATOM 732 C CA . LEU A 1 93 ? 15.546 -5.221 -29.040 1.00 68.62 93 LEU A CA 1
ATOM 733 C C . LEU A 1 93 ? 15.892 -6.053 -30.288 1.00 68.62 93 LEU A C 1
ATOM 735 O O . LEU A 1 93 ? 15.904 -5.512 -31.391 1.00 68.62 93 LEU A O 1
ATOM 739 N N . ILE A 1 94 ? 16.170 -7.350 -30.128 1.00 70.31 94 ILE A N 1
ATOM 740 C CA . ILE A 1 94 ? 16.430 -8.267 -31.248 1.00 70.31 94 ILE A CA 1
ATOM 741 C C . ILE A 1 94 ? 15.131 -8.558 -32.025 1.00 70.31 94 ILE A C 1
ATOM 743 O O . ILE A 1 94 ? 15.180 -8.739 -33.239 1.00 70.31 94 ILE A O 1
ATOM 747 N N . ASP A 1 95 ? 13.977 -8.531 -31.347 1.00 68.12 95 ASP A N 1
ATOM 748 C CA . ASP A 1 95 ? 12.643 -8.672 -31.942 1.00 68.12 95 ASP A CA 1
ATOM 749 C C . ASP A 1 95 ? 11.689 -7.644 -31.306 1.00 68.12 95 ASP A C 1
ATOM 751 O O . ASP A 1 95 ? 11.035 -7.883 -30.283 1.00 68.12 95 ASP A O 1
ATOM 755 N N . ALA A 1 96 ? 11.703 -6.426 -31.859 1.00 74.44 96 ALA A N 1
ATOM 756 C CA . ALA A 1 96 ? 11.007 -5.259 -31.321 1.00 74.44 96 ALA A CA 1
ATOM 757 C C . ALA A 1 96 ? 9.484 -5.354 -31.528 1.00 74.44 96 ALA A C 1
ATOM 759 O O . ALA A 1 96 ? 8.898 -4.680 -32.376 1.00 74.44 96 ALA A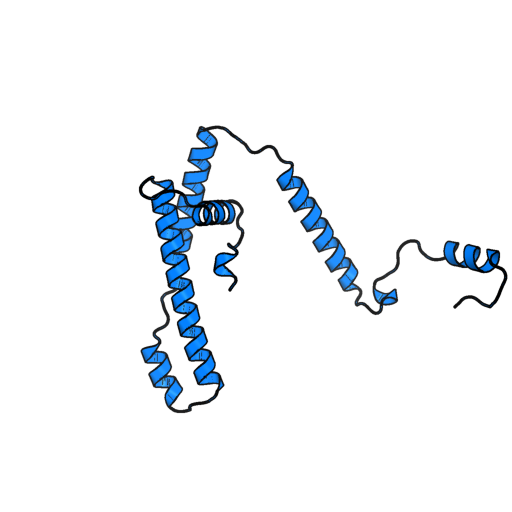 O 1
ATOM 760 N N . SER A 1 97 ? 8.837 -6.195 -30.726 1.00 86.19 97 SER A N 1
ATOM 761 C CA . SER A 1 97 ? 7.383 -6.265 -30.629 1.00 86.19 97 SER A CA 1
ATOM 762 C C . SER A 1 97 ? 6.831 -5.141 -29.731 1.00 86.19 97 SER A C 1
ATOM 764 O O . SER A 1 97 ? 7.524 -4.680 -28.818 1.00 86.19 97 SER A O 1
ATOM 766 N N . PRO A 1 98 ? 5.562 -4.722 -29.902 1.00 88.25 98 PRO A N 1
ATOM 767 C CA . PRO A 1 98 ? 4.906 -3.804 -28.968 1.00 88.25 98 PRO A CA 1
ATOM 768 C C . PRO A 1 98 ? 4.926 -4.292 -27.510 1.00 88.25 98 PRO A C 1
ATOM 770 O O . PRO A 1 98 ? 5.037 -3.481 -26.595 1.00 88.25 98 PRO A O 1
ATOM 773 N N . LEU A 1 99 ? 4.881 -5.612 -27.283 1.00 88.88 99 LEU A N 1
ATOM 774 C CA . LEU A 1 99 ? 4.971 -6.204 -25.944 1.00 88.88 99 LEU A CA 1
ATOM 775 C C . LEU A 1 99 ? 6.358 -6.005 -25.320 1.00 88.88 99 LEU A C 1
ATOM 777 O O . LEU A 1 99 ? 6.453 -5.748 -24.123 1.00 88.88 99 LEU A O 1
ATOM 781 N N . SER A 1 100 ? 7.420 -6.058 -26.128 1.00 87.19 100 SER A N 1
ATOM 782 C CA . SER A 1 100 ? 8.800 -5.822 -25.685 1.00 87.19 100 SER A CA 1
ATOM 783 C C . SER A 1 100 ? 8.991 -4.385 -25.180 1.00 87.19 100 SER A C 1
ATOM 785 O O . SER A 1 100 ? 9.697 -4.153 -24.201 1.00 87.19 100 SER A O 1
ATOM 787 N N . ILE A 1 101 ? 8.329 -3.416 -25.824 1.00 87.62 101 ILE A N 1
ATOM 788 C CA . ILE A 1 101 ? 8.368 -2.000 -25.426 1.00 87.62 101 ILE A CA 1
ATOM 789 C C . ILE A 1 101 ? 7.599 -1.785 -24.119 1.00 87.62 101 ILE A C 1
ATOM 791 O O . ILE A 1 101 ? 8.117 -1.135 -23.213 1.00 87.62 101 ILE A O 1
ATOM 795 N N . VAL A 1 102 ? 6.394 -2.355 -24.004 1.00 91.31 102 VAL A N 1
ATOM 796 C CA . VAL A 1 102 ? 5.588 -2.264 -22.776 1.00 91.31 102 VAL A CA 1
ATOM 797 C C . VAL A 1 102 ? 6.327 -2.898 -21.601 1.00 91.31 102 VAL A C 1
ATOM 799 O O . VAL A 1 102 ? 6.403 -2.290 -20.542 1.00 91.31 102 VAL A O 1
ATOM 802 N N . LEU A 1 103 ? 6.938 -4.073 -21.783 1.00 90.06 103 LEU A N 1
ATOM 803 C CA . LEU A 1 103 ? 7.694 -4.721 -20.712 1.00 90.06 103 LEU A CA 1
ATOM 804 C C . LEU A 1 103 ? 8.860 -3.854 -20.217 1.00 90.06 103 LEU A C 1
ATOM 806 O O . LEU A 1 103 ? 9.097 -3.790 -19.015 1.00 90.06 103 LEU A O 1
ATOM 810 N N . LEU A 1 104 ? 9.574 -3.180 -21.125 1.00 90.19 104 LEU A N 1
ATOM 811 C CA . LEU A 1 104 ? 10.670 -2.286 -20.752 1.00 90.19 104 LEU A CA 1
ATOM 812 C C . LEU A 1 104 ? 10.165 -1.104 -19.911 1.00 90.19 104 LEU A C 1
ATOM 814 O O . LEU A 1 104 ? 10.743 -0.807 -18.870 1.00 90.19 104 LEU A O 1
ATOM 818 N N . GLN A 1 105 ? 9.059 -0.479 -20.325 1.00 90.69 105 GLN A N 1
ATOM 819 C CA . GLN A 1 105 ? 8.432 0.621 -19.582 1.00 90.69 105 GLN A CA 1
ATOM 820 C C . GLN A 1 105 ? 7.924 0.170 -18.209 1.00 90.69 105 GLN A C 1
ATOM 822 O O . GLN A 1 105 ? 8.097 0.872 -17.215 1.00 90.69 105 GLN A O 1
ATOM 827 N N . GLU A 1 106 ? 7.323 -1.015 -18.141 1.00 92.25 106 GLU A N 1
ATOM 828 C CA . GLU A 1 106 ? 6.859 -1.604 -16.888 1.00 92.25 106 GLU A CA 1
ATOM 829 C C . GLU A 1 106 ? 8.022 -1.924 -15.942 1.00 92.25 106 GLU A C 1
ATOM 831 O O . GLU A 1 106 ? 7.925 -1.657 -14.746 1.00 92.25 106 GLU A O 1
ATOM 836 N N . ALA A 1 107 ? 9.150 -2.414 -16.462 1.00 91.81 107 ALA A N 1
ATOM 837 C CA . ALA A 1 107 ? 10.355 -2.653 -15.672 1.00 91.81 107 ALA A CA 1
ATOM 838 C C . ALA A 1 107 ? 10.969 -1.346 -15.132 1.00 91.81 107 ALA A C 1
ATOM 840 O O . ALA A 1 107 ? 11.347 -1.280 -13.962 1.00 91.81 107 ALA A O 1
ATOM 841 N N . GLU A 1 108 ? 11.022 -0.286 -15.945 1.00 91.44 108 GLU A N 1
ATOM 842 C CA . GLU A 1 108 ? 11.472 1.045 -15.505 1.00 91.44 108 GLU A CA 1
ATOM 843 C C . GLU A 1 108 ? 10.551 1.624 -14.419 1.00 91.44 108 GLU A C 1
ATOM 845 O O . GLU A 1 108 ? 11.017 2.140 -13.394 1.00 91.44 108 GLU A O 1
ATOM 850 N N . ARG A 1 109 ? 9.231 1.495 -14.608 1.00 92.44 109 ARG A N 1
ATOM 851 C CA . ARG A 1 109 ? 8.227 1.918 -13.624 1.00 92.44 109 ARG A CA 1
ATOM 852 C C . ARG A 1 109 ? 8.364 1.137 -12.319 1.00 92.44 109 ARG A C 1
ATOM 854 O O . ARG A 1 109 ? 8.326 1.737 -11.247 1.00 92.44 109 ARG A O 1
ATOM 861 N N . TYR A 1 110 ? 8.572 -0.173 -12.407 1.00 92.81 110 TYR A N 1
ATOM 862 C CA . TYR A 1 110 ? 8.784 -1.040 -11.254 1.00 92.81 110 TYR A CA 1
ATOM 863 C C . TYR A 1 110 ? 10.025 -0.637 -10.449 1.00 92.81 110 TYR A C 1
ATOM 865 O O . TYR A 1 110 ? 9.930 -0.472 -9.235 1.00 92.81 110 TYR A O 1
ATOM 873 N N . ASN A 1 111 ? 11.163 -0.387 -11.103 1.00 93.44 111 ASN A N 1
ATOM 874 C CA . ASN A 1 111 ? 12.370 0.086 -10.415 1.00 93.44 111 ASN A CA 1
ATOM 875 C C . ASN A 1 111 ? 12.147 1.440 -9.725 1.00 93.44 111 ASN A C 1
ATOM 877 O O . ASN A 1 111 ? 12.560 1.630 -8.583 1.00 93.44 111 ASN A O 1
ATOM 881 N N . THR A 1 112 ? 11.441 2.364 -10.385 1.00 92.19 112 THR A N 1
ATOM 882 C CA . THR A 1 112 ? 11.078 3.660 -9.787 1.00 92.19 112 THR A CA 1
ATOM 883 C C . THR A 1 112 ? 10.224 3.473 -8.530 1.00 92.19 112 THR A C 1
ATOM 885 O O . THR A 1 112 ? 10.461 4.120 -7.509 1.00 92.19 112 THR A O 1
ATOM 888 N N . LEU A 1 113 ? 9.252 2.558 -8.573 1.00 92.44 113 LEU A N 1
ATOM 889 C CA . LEU A 1 113 ? 8.428 2.218 -7.416 1.00 92.44 113 LEU A CA 1
ATOM 890 C C . LEU A 1 113 ? 9.267 1.607 -6.281 1.00 92.44 113 LEU A C 1
ATOM 892 O O . LEU A 1 113 ? 9.138 2.044 -5.139 1.00 92.44 113 LEU A O 1
ATOM 896 N N . LEU A 1 114 ? 10.157 0.653 -6.581 1.00 92.56 114 LEU A N 1
ATOM 897 C CA . LEU A 1 114 ? 11.060 0.053 -5.589 1.00 92.56 114 LEU A CA 1
ATOM 898 C C . LEU A 1 114 ? 11.935 1.103 -4.899 1.00 92.56 114 LEU A C 1
ATOM 900 O O . LEU A 1 114 ? 12.087 1.068 -3.674 1.00 92.56 114 LEU A O 1
ATOM 904 N N . LEU A 1 115 ? 12.476 2.053 -5.664 1.00 92.06 115 LEU A N 1
ATOM 905 C CA . LEU A 1 115 ? 13.277 3.150 -5.131 1.00 92.06 115 LEU A CA 1
ATOM 906 C C . LEU A 1 115 ? 12.449 4.021 -4.177 1.00 92.06 115 LEU A C 1
ATOM 908 O O . LEU A 1 115 ? 12.872 4.268 -3.048 1.00 92.06 115 LEU A O 1
ATOM 912 N N . ASN A 1 116 ? 11.249 4.431 -4.595 1.00 91.94 116 ASN A N 1
ATOM 913 C CA . ASN A 1 116 ? 10.357 5.257 -3.781 1.00 91.94 116 ASN A CA 1
ATOM 914 C C . ASN A 1 116 ? 9.960 4.561 -2.470 1.00 91.94 116 ASN A C 1
ATOM 916 O O . ASN A 1 116 ? 9.991 5.188 -1.412 1.00 91.94 116 ASN A O 1
ATOM 920 N N . ILE A 1 117 ? 9.639 3.263 -2.521 1.00 92.44 117 ILE A N 1
ATOM 921 C CA . ILE A 1 117 ? 9.349 2.452 -1.328 1.00 92.44 117 ILE A CA 1
ATOM 922 C C . ILE A 1 117 ? 10.571 2.418 -0.408 1.00 92.44 117 ILE A C 1
ATOM 924 O O . ILE A 1 117 ? 10.454 2.663 0.791 1.00 92.44 117 ILE A O 1
ATOM 928 N N . THR A 1 118 ? 11.755 2.159 -0.962 1.00 92.69 118 THR A N 1
ATOM 929 C CA . THR A 1 118 ? 12.998 2.063 -0.185 1.00 92.69 118 THR A CA 1
ATOM 930 C C . THR A 1 118 ? 13.334 3.385 0.505 1.00 92.69 118 THR A C 1
ATOM 932 O O . THR A 1 118 ? 13.713 3.383 1.676 1.00 92.69 118 THR A O 1
ATOM 935 N N . ILE A 1 119 ? 13.168 4.517 -0.184 1.00 92.75 119 ILE A N 1
ATOM 936 C CA . ILE A 1 119 ? 13.360 5.853 0.396 1.00 92.75 119 ILE A CA 1
ATOM 937 C C . ILE A 1 119 ? 12.354 6.082 1.527 1.00 92.75 119 ILE A C 1
ATOM 939 O O . ILE A 1 119 ? 12.765 6.398 2.641 1.00 92.75 119 ILE A O 1
ATOM 943 N N . ALA A 1 120 ? 11.065 5.837 1.280 1.00 93.19 120 ALA A N 1
ATOM 944 C CA . ALA A 1 120 ? 10.010 6.057 2.266 1.00 93.19 120 ALA A CA 1
ATOM 945 C C . ALA A 1 120 ? 10.197 5.209 3.538 1.00 93.19 120 ALA A C 1
ATOM 947 O O . ALA A 1 120 ? 10.054 5.722 4.645 1.00 93.19 120 ALA A O 1
ATOM 948 N N . LEU A 1 121 ? 10.579 3.933 3.403 1.00 93.62 121 LEU A N 1
ATOM 949 C CA . LEU A 1 121 ? 10.861 3.055 4.546 1.00 93.62 121 LEU A CA 1
ATOM 950 C C . LEU A 1 121 ? 12.096 3.516 5.338 1.00 93.62 121 LEU A C 1
ATOM 952 O O . LEU A 1 121 ? 12.093 3.471 6.567 1.00 93.62 121 LEU A O 1
ATOM 956 N N . A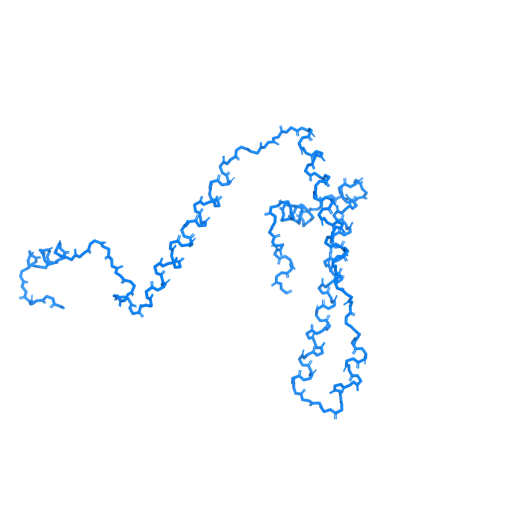SN A 1 122 ? 13.154 3.977 4.661 1.00 95.00 122 ASN A N 1
ATOM 957 C CA . ASN A 1 122 ? 14.337 4.511 5.341 1.00 95.00 122 ASN A CA 1
ATOM 958 C C . ASN A 1 122 ? 14.045 5.832 6.060 1.00 95.00 122 ASN A C 1
ATOM 960 O O . ASN A 1 122 ? 14.526 6.042 7.173 1.00 95.00 122 ASN A O 1
ATOM 964 N N . ASP A 1 123 ? 13.270 6.721 5.445 1.00 94.62 123 ASP A N 1
ATOM 965 C CA . ASP A 1 123 ? 12.908 7.997 6.056 1.00 94.62 123 ASP A CA 1
ATOM 966 C C . ASP A 1 123 ? 11.920 7.810 7.209 1.00 94.62 123 ASP A C 1
ATOM 968 O O . ASP A 1 123 ? 12.041 8.505 8.216 1.00 94.62 123 ASP A O 1
ATOM 972 N N . LEU A 1 124 ? 11.047 6.798 7.147 1.00 94.56 124 LEU A N 1
ATOM 973 C CA . LEU A 1 124 ? 10.235 6.386 8.289 1.00 94.56 124 LEU A CA 1
ATOM 974 C C . LEU A 1 124 ? 11.105 5.946 9.475 1.00 94.56 124 LEU A C 1
ATOM 976 O O . LEU A 1 124 ? 10.887 6.411 10.589 1.00 94.56 124 LEU A O 1
ATOM 980 N N . LEU A 1 125 ? 12.118 5.097 9.251 1.00 94.94 125 LEU A N 1
ATOM 981 C CA . LEU A 1 125 ? 13.033 4.672 10.321 1.00 94.94 125 LEU A CA 1
ATOM 982 C C . LEU A 1 125 ? 13.760 5.860 10.954 1.00 94.94 125 LEU A C 1
ATOM 984 O O . LEU A 1 125 ? 13.801 5.978 12.176 1.00 94.94 125 LEU A O 1
ATOM 988 N N . LYS A 1 126 ? 14.287 6.769 10.127 1.00 93.69 126 LYS A N 1
ATOM 989 C CA . LYS A 1 126 ? 14.932 7.995 10.612 1.00 93.69 126 LYS A CA 1
ATOM 990 C C . LYS A 1 126 ? 13.958 8.898 11.364 1.00 93.69 126 LYS A C 1
ATOM 992 O O . LYS A 1 126 ? 14.374 9.567 12.303 1.00 93.69 126 LYS A O 1
ATOM 997 N N . SER A 1 127 ? 12.695 8.947 10.945 1.00 93.81 127 SER A N 1
ATOM 998 C CA . SER A 1 127 ? 11.657 9.735 11.607 1.00 93.81 127 SER A CA 1
ATOM 999 C C . SER A 1 127 ? 11.321 9.175 12.987 1.00 93.81 127 SER A C 1
ATOM 1001 O O . SER A 1 127 ? 11.253 9.941 13.942 1.00 93.81 127 SER A O 1
ATOM 1003 N N . ILE A 1 128 ? 11.196 7.849 13.117 1.00 91.06 128 ILE A N 1
ATOM 1004 C CA . ILE A 1 128 ? 10.999 7.172 14.412 1.00 91.06 128 ILE A CA 1
ATOM 1005 C C . ILE A 1 128 ? 12.201 7.417 15.340 1.00 91.06 128 ILE A C 1
ATOM 1007 O O . ILE A 1 128 ? 12.040 7.667 16.527 1.00 91.06 128 ILE A O 1
ATOM 1011 N N . GLU A 1 129 ? 13.421 7.405 14.800 1.00 90.50 129 GLU A N 1
ATOM 1012 C CA . GLU A 1 129 ? 14.645 7.695 15.563 1.00 90.50 129 GLU A CA 1
ATOM 1013 C C . GLU A 1 129 ? 14.848 9.202 15.858 1.00 90.50 129 GLU A C 1
ATOM 1015 O O . GLU A 1 129 ? 15.784 9.573 16.567 1.00 90.50 129 GLU A O 1
ATOM 1020 N N . GLY A 1 130 ? 13.981 10.081 15.339 1.00 89.62 130 GLY A N 1
ATOM 1021 C CA . GLY A 1 130 ? 14.010 11.528 15.578 1.00 89.62 130 GLY A CA 1
ATOM 1022 C C . GLY A 1 130 ? 14.991 12.325 14.707 1.00 89.62 130 GLY A C 1
ATOM 1023 O O . GLY A 1 130 ? 15.245 13.498 14.982 1.00 89.62 130 GLY A O 1
ATOM 1024 N N . PHE A 1 131 ? 15.551 11.724 13.654 1.00 89.81 131 PHE A N 1
ATOM 1025 C CA . PHE A 1 131 ? 16.468 12.385 12.714 1.00 89.81 131 PHE A CA 1
ATOM 1026 C C . PHE A 1 131 ? 15.755 13.152 11.591 1.00 89.81 131 PHE A C 1
ATOM 1028 O O . PHE A 1 131 ? 16.337 14.067 11.007 1.00 89.81 131 PHE A O 1
ATOM 1035 N N . VAL A 1 132 ? 14.518 12.772 11.264 1.00 91.00 132 VAL A N 1
ATOM 1036 C CA . VAL A 1 132 ? 13.675 13.398 10.231 1.00 91.00 132 VAL A CA 1
ATOM 1037 C C . VAL A 1 132 ? 12.336 13.785 10.859 1.00 91.00 132 VAL A C 1
ATOM 1039 O O . VAL A 1 132 ? 11.880 13.148 11.802 1.00 91.00 132 VAL A O 1
ATOM 1042 N N . VAL A 1 133 ? 11.713 14.858 10.368 1.00 91.12 133 VAL A N 1
ATOM 1043 C CA . VAL A 1 133 ? 10.387 15.281 10.839 1.00 91.12 133 VAL A CA 1
ATOM 1044 C C . VAL A 1 133 ? 9.322 14.337 10.283 1.00 91.12 133 VAL A C 1
ATOM 1046 O O . VAL A 1 133 ? 9.282 14.106 9.076 1.00 91.12 133 VAL A O 1
ATOM 1049 N N . MET A 1 134 ? 8.428 13.861 11.150 1.00 90.81 134 MET A N 1
ATOM 1050 C CA . MET A 1 134 ? 7.268 13.061 10.756 1.00 90.81 134 MET A CA 1
ATOM 1051 C C . MET A 1 134 ? 6.326 13.900 9.882 1.00 90.81 134 MET A C 1
ATOM 1053 O O . MET A 1 134 ? 5.626 14.787 10.377 1.00 90.81 134 MET A O 1
ATOM 1057 N N . THR A 1 135 ? 6.337 13.656 8.571 1.00 92.88 135 THR A N 1
ATOM 1058 C CA . THR A 1 135 ? 5.396 14.283 7.634 1.00 92.88 135 THR A CA 1
ATOM 1059 C C . THR A 1 135 ? 4.059 13.545 7.638 1.00 92.88 135 THR A C 1
ATOM 1061 O O . THR A 1 135 ? 3.942 12.451 8.188 1.00 92.88 135 THR A O 1
ATOM 1064 N N . VAL A 1 136 ? 3.036 14.127 7.007 1.00 90.88 136 VAL A N 1
ATOM 1065 C CA . VAL A 1 136 ? 1.709 13.494 6.900 1.00 90.88 136 VAL A CA 1
ATOM 1066 C C . VAL A 1 136 ? 1.800 12.164 6.144 1.00 90.88 136 VAL A C 1
ATOM 1068 O O . VAL A 1 136 ? 1.148 11.194 6.516 1.00 90.88 136 VAL A O 1
ATOM 1071 N N . GLU A 1 137 ? 2.654 12.097 5.125 1.00 90.62 137 GLU A N 1
ATOM 1072 C CA . GLU A 1 137 ? 2.882 10.894 4.325 1.00 90.62 137 GLU A CA 1
ATOM 1073 C C . GLU A 1 137 ? 3.595 9.797 5.130 1.00 90.62 137 GLU A C 1
ATOM 1075 O O . GLU A 1 137 ? 3.250 8.621 5.012 1.00 90.62 137 GLU A O 1
ATOM 1080 N N . LEU A 1 138 ? 4.571 10.167 5.969 1.00 91.81 138 LEU A N 1
ATOM 1081 C CA . LEU A 1 138 ? 5.266 9.219 6.847 1.00 91.81 138 LEU A CA 1
ATOM 1082 C C . LEU A 1 138 ? 4.362 8.721 7.980 1.00 91.81 138 LEU A C 1
ATOM 1084 O O . LEU A 1 138 ? 4.413 7.540 8.312 1.00 91.81 138 LEU A O 1
ATOM 1088 N N . ASP A 1 139 ? 3.501 9.582 8.525 1.00 91.38 139 ASP A N 1
ATOM 1089 C CA . ASP A 1 139 ? 2.503 9.196 9.528 1.00 91.38 139 ASP A CA 1
ATOM 1090 C C . ASP A 1 139 ? 1.448 8.237 8.945 1.00 91.38 139 ASP A C 1
ATOM 1092 O O . ASP A 1 139 ? 1.072 7.246 9.574 1.00 91.38 139 ASP A O 1
ATOM 1096 N N . GLU A 1 140 ? 1.001 8.471 7.707 1.00 91.25 140 GLU A N 1
ATOM 1097 C CA . GLU A 1 140 ? 0.116 7.536 7.005 1.00 91.25 140 GLU A CA 1
ATOM 1098 C C . GLU A 1 140 ? 0.808 6.189 6.756 1.00 91.25 140 GLU A C 1
ATOM 1100 O O . GLU A 1 140 ? 0.216 5.134 7.003 1.00 91.25 140 GLU A O 1
ATOM 1105 N N . LEU A 1 141 ? 2.072 6.211 6.320 1.00 92.75 141 LEU A N 1
ATOM 1106 C CA . LEU A 1 141 ? 2.875 5.005 6.131 1.00 92.75 141 LEU A CA 1
ATOM 1107 C C . LEU A 1 141 ? 3.059 4.232 7.446 1.00 92.75 141 LEU A C 1
ATOM 1109 O O . LEU A 1 141 ? 2.890 3.013 7.462 1.00 92.75 141 LEU A O 1
ATOM 1113 N N . PHE A 1 142 ? 3.348 4.931 8.546 1.00 92.56 142 PHE A N 1
ATOM 1114 C CA . PHE A 1 142 ? 3.464 4.355 9.885 1.00 92.56 142 PHE A CA 1
ATOM 1115 C C . PHE A 1 142 ? 2.189 3.605 10.279 1.00 92.56 142 PHE A C 1
ATOM 1117 O O . PHE A 1 142 ? 2.242 2.427 10.636 1.00 92.56 142 PHE A O 1
ATOM 1124 N N . LYS A 1 143 ? 1.029 4.263 10.148 1.00 90.25 143 LYS A N 1
ATOM 1125 C CA . LYS A 1 143 ? -0.284 3.669 10.444 1.00 90.25 143 LYS A CA 1
ATOM 1126 C C . LYS A 1 143 ? -0.572 2.463 9.558 1.00 90.25 143 LYS A C 1
ATOM 1128 O O . LYS A 1 143 ? -1.031 1.441 10.058 1.00 90.25 143 LYS A O 1
ATOM 1133 N N . CYS A 1 144 ? -0.259 2.549 8.265 1.00 91.44 144 CYS A N 1
ATOM 1134 C CA . CYS A 1 144 ? -0.433 1.435 7.337 1.00 91.44 144 CYS A CA 1
ATOM 1135 C C . CYS A 1 144 ? 0.395 0.215 7.755 1.00 91.44 144 CYS A C 1
ATOM 1137 O O . CYS A 1 144 ? -0.142 -0.888 7.796 1.00 91.44 144 CYS A O 1
ATOM 1139 N N . ILE A 1 145 ? 1.669 0.399 8.111 1.00 91.81 145 ILE A N 1
ATOM 1140 C CA . ILE A 1 145 ? 2.535 -0.706 8.548 1.00 91.81 145 ILE A CA 1
ATOM 1141 C C . ILE A 1 145 ? 2.039 -1.294 9.872 1.00 91.81 145 ILE A C 1
ATOM 1143 O O . ILE A 1 145 ? 1.949 -2.514 9.992 1.00 91.81 145 ILE A O 1
ATOM 1147 N N . TYR A 1 146 ? 1.662 -0.446 10.832 1.00 89.88 146 TYR A N 1
ATOM 1148 C CA . TYR A 1 146 ? 1.123 -0.886 12.119 1.00 89.88 146 TYR A CA 1
ATOM 1149 C C . TYR A 1 146 ? -0.170 -1.706 11.974 1.00 89.88 146 TYR A C 1
ATOM 1151 O O . TYR A 1 146 ? -0.354 -2.720 12.640 1.00 89.88 146 TYR A O 1
ATOM 1159 N N . GLU A 1 147 ? -1.058 -1.302 11.066 1.00 87.44 147 GLU A N 1
ATOM 1160 C CA . GLU A 1 147 ? -2.337 -1.975 10.816 1.00 87.44 147 GLU A CA 1
ATOM 1161 C C . GLU A 1 147 ? -2.244 -3.114 9.781 1.00 87.44 147 GLU A C 1
ATOM 1163 O O . GLU A 1 147 ? -3.252 -3.752 9.476 1.00 87.44 147 GLU A O 1
ATOM 1168 N N . GLY A 1 148 ? -1.064 -3.365 9.201 1.00 86.62 148 GLY A N 1
ATOM 1169 C CA . GLY A 1 148 ? -0.871 -4.372 8.152 1.00 86.62 148 GLY A CA 1
ATOM 1170 C C . GLY A 1 148 ? -1.576 -4.045 6.826 1.00 86.62 148 GLY A C 1
ATOM 1171 O O . GLY A 1 148 ? -1.971 -4.951 6.090 1.00 86.62 148 GLY A O 1
ATOM 1172 N N . ARG A 1 149 ? -1.763 -2.758 6.515 1.00 87.62 149 ARG A N 1
ATOM 1173 C CA . ARG A 1 149 ? -2.384 -2.257 5.278 1.00 87.62 149 ARG A CA 1
ATOM 1174 C C . ARG A 1 149 ? -1.337 -1.759 4.279 1.00 87.62 149 ARG A C 1
ATOM 1176 O O . ARG A 1 149 ? -0.237 -1.358 4.642 1.00 87.62 149 ARG A O 1
ATOM 1183 N N . LEU A 1 150 ? -1.704 -1.759 2.996 1.00 86.62 150 LEU A N 1
ATOM 1184 C CA . LEU A 1 150 ? -0.883 -1.186 1.928 1.00 86.62 150 LEU A CA 1
ATOM 1185 C C . LEU A 1 150 ? -1.127 0.329 1.816 1.00 86.62 150 LEU A C 1
ATOM 1187 O O . LEU A 1 150 ? -2.277 0.720 1.595 1.00 86.62 150 LEU A O 1
ATOM 1191 N N . PRO A 1 151 ? -0.077 1.166 1.882 1.00 87.75 151 PRO A N 1
ATOM 1192 C CA . PRO A 1 151 ? -0.175 2.599 1.620 1.00 87.75 151 PRO A CA 1
ATOM 1193 C C . PRO A 1 151 ? -0.732 2.888 0.224 1.00 87.75 151 PRO A C 1
ATOM 1195 O O . PRO A 1 151 ? -0.311 2.277 -0.762 1.00 87.75 151 PRO A O 1
ATOM 1198 N N . TYR A 1 152 ? -1.625 3.876 0.113 1.00 85.25 152 TYR A N 1
ATOM 1199 C CA . TYR A 1 152 ? -2.186 4.291 -1.179 1.00 85.25 152 TYR A CA 1
ATOM 1200 C C . TYR A 1 152 ? -1.117 4.766 -2.167 1.00 85.25 152 TYR A C 1
ATOM 1202 O O . TYR A 1 152 ? -1.253 4.550 -3.372 1.00 85.25 152 TYR A O 1
ATOM 1210 N N . ALA A 1 153 ? -0.032 5.359 -1.662 1.00 82.19 153 ALA A N 1
ATOM 1211 C CA . ALA A 1 153 ? 1.093 5.822 -2.468 1.00 82.19 153 ALA A CA 1
ATOM 1212 C C . ALA A 1 153 ? 1.762 4.704 -3.292 1.00 82.19 153 ALA A C 1
ATOM 1214 O O . ALA A 1 153 ? 2.401 5.001 -4.296 1.00 82.19 153 ALA A O 1
ATOM 1215 N N . TRP A 1 154 ? 1.612 3.434 -2.896 1.00 85.12 154 TRP A N 1
ATOM 1216 C CA . TRP A 1 154 ? 2.228 2.287 -3.578 1.00 85.12 154 TRP A CA 1
ATOM 1217 C C . TRP A 1 154 ? 1.270 1.538 -4.513 1.00 85.12 154 TRP A C 1
ATOM 1219 O O . TRP A 1 154 ? 1.670 0.572 -5.1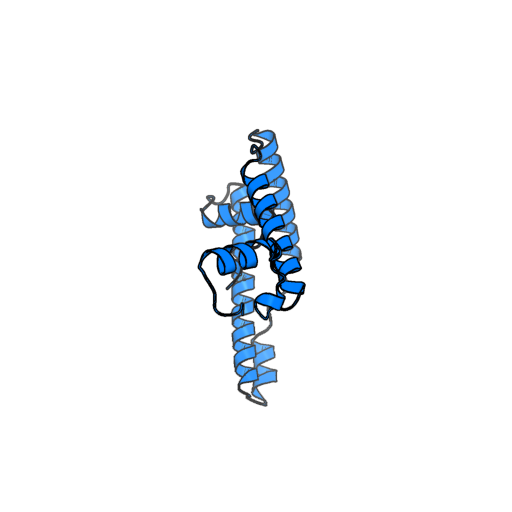53 1.00 85.12 154 TRP A O 1
ATOM 1229 N N . GLN A 1 155 ? 0.003 1.950 -4.594 1.00 80.56 155 GLN A N 1
ATOM 1230 C CA . GLN A 1 155 ? -1.021 1.265 -5.396 1.00 80.56 155 GLN A CA 1
ATOM 1231 C C . GLN A 1 155 ? -1.069 1.722 -6.868 1.00 80.56 155 GLN A C 1
ATOM 1233 O O . GLN A 1 155 ? -1.977 1.314 -7.594 1.00 80.56 155 GLN A O 1
ATOM 1238 N N . ARG A 1 156 ? -0.152 2.590 -7.312 1.00 58.47 156 ARG A N 1
ATOM 1239 C CA . ARG A 1 156 ? -0.175 3.225 -8.642 1.00 58.47 156 ARG A CA 1
ATOM 1240 C C . ARG A 1 156 ? 1.091 2.990 -9.450 1.00 58.47 156 ARG A C 1
ATOM 1242 O O . ARG A 1 156 ? 2.183 3.112 -8.862 1.00 58.47 156 ARG A O 1
#

Foldseek 3Di:
DDDDDDPVSVVVVVVPDDPDDQVVVVVDDNCVVVVVVVVVVVVVVVVVVVPDDDPDDPVVVLVLLVVLLVLLVVVLVVQDDQDPLVVLCVVLVVPDDPVSVVVSVVSVVVNVLSVVSNVLSVLLNCCSVVNHPCDPQSVQVSVCSSVVHDDPVNVD

Sequence (156 aa):
MPRDGTFKSYKDFINAMPTTDHPEAFGQHPNADIASQIQESKTLFDTLLMVLPQKTSATVENEVENEVAKATREMLKLMPHEIDIEAVKKYMLIDASPLSIVLLQEAERYNTLLLNITIALNDLLKSIEGFVVMTVELDELFKCIYEGRLPYAWQR

Radius of gyration: 26.84 Å; chains: 1; bounding box: 78×32×59 Å

pLDDT: mean 86.71, std 8.44, range [55.09, 96.12]

Secondary structure (DSSP, 8-state):
-PPS--HHHHHHHHHTS-SS--GGGGT--THHHHHHHHHHHHHHHHHHHHHSPP---HHHHHHHHHHHHHHHHHHHHHPPPPP-HHHHHHHHTTS--HHHHHHHHHHHHHHHHHHHHHHHHHHHHHHHTTSS---HHHHHHHHHHHTTPPPGGG--

Organism: NCBI:txid392032

InterPro domains:
  IPR026983 Dynein heavy chain [PTHR22878] (2-156)
  IPR041228 Dynein heavy chain, C-terminal domain [PF18199] (39-155)